Protein 1Y9Q (pdb70)

Structure (mmCIF, N/CA/C/O backbone):
data_1Y9Q
#
_entry.id   1Y9Q
#
_cell.length_a   79.226
_cell.length_b   79.226
_cell.length_c   49.849
_cell.angle_alpha   90.00
_cell.angle_beta   90.00
_cell.angle_gamma   120.00
#
_symmetry.space_group_name_H-M   'P 31 2 1'
#
loop_
_entity.id
_entity.type
_entity.pdbx_description
1 polymer 'transcriptional regulator, HTH_3 family'
2 non-polymer 'ZINC ION'
3 non-polymer D-METHIONINE
4 water water
#
loop_
_atom_site.group_PDB
_atom_site.id
_atom_site.type_symbol
_atom_site.label_atom_id
_atom_site.label_alt_id
_atom_site.label_comp_id
_atom_site.label_asym_id
_atom_site.label_entity_id
_atom_site.label_seq_id
_atom_site.pdbx_PDB_ins_code
_atom_site.Cartn_x
_atom_site.Cartn_y
_atom_site.Cartn_z
_atom_site.occupancy
_atom_site.B_iso_or_equiv
_atom_site.auth_seq_id
_atom_site.auth_comp_id
_atom_site.auth_asym_id
_atom_site.auth_atom_id
_atom_site.pdbx_PDB_model_num
ATOM 1 N N . THR A 1 4 ? 39.959 16.683 -1.126 1.00 43.83 4 THR A N 1
ATOM 2 C CA . THR A 1 4 ? 41.125 16.110 -1.857 1.00 43.67 4 THR A CA 1
ATOM 3 C C . THR A 1 4 ? 42.222 15.677 -0.888 1.00 42.92 4 THR A C 1
ATOM 4 O O . THR A 1 4 ? 43.057 14.835 -1.223 1.00 41.96 4 THR A O 1
ATOM 8 N N . ASP A 1 5 ? 42.224 16.256 0.310 1.00 42.16 5 ASP A N 1
ATOM 9 C CA . ASP A 1 5 ? 43.213 15.884 1.313 1.00 41.43 5 ASP A CA 1
ATOM 10 C C . ASP A 1 5 ? 43.130 14.378 1.550 1.00 39.68 5 ASP A C 1
ATOM 11 O O . ASP A 1 5 ? 44.150 13.701 1.676 1.00 38.88 5 ASP A O 1
ATOM 16 N N . VAL A 1 6 ? 41.907 13.859 1.606 1.00 37.96 6 VAL A N 1
ATOM 17 C CA . VAL A 1 6 ? 41.701 12.432 1.815 1.00 36.31 6 VAL A CA 1
ATOM 18 C C . VAL A 1 6 ? 42.140 11.649 0.572 1.00 35.30 6 VAL A C 1
ATOM 19 O O . VAL A 1 6 ? 42.728 10.570 0.684 1.00 33.76 6 VAL A O 1
ATOM 31 N N . PHE A 1 8 ? 44.406 12.553 -1.409 1.00 27.86 8 PHE A N 1
ATOM 32 C CA . PHE A 1 8 ? 45.858 12.662 -1.422 1.00 25.61 8 PHE A CA 1
ATOM 33 C C . PHE A 1 8 ? 46.405 11.506 -0.600 1.00 23.86 8 PHE A C 1
ATOM 34 O O . PHE A 1 8 ? 47.280 10.767 -1.052 1.00 24.18 8 PHE A O 1
ATOM 42 N N . LYS A 1 9 ? 45.870 11.357 0.610 1.00 21.87 9 LYS A N 1
ATOM 43 C CA . LYS A 1 9 ? 46.293 10.302 1.518 1.00 21.94 9 LYS A CA 1
ATOM 44 C C . LYS A 1 9 ? 46.207 8.924 0.887 1.00 21.07 9 LYS A C 1
ATOM 45 O O . LYS A 1 9 ? 47.140 8.134 1.002 1.00 19.87 9 LYS A O 1
ATOM 51 N N . SER A 1 10 ? 45.090 8.631 0.225 1.00 18.37 10 SER A N 1
ATOM 52 C CA . SER A 1 10 ? 44.924 7.319 -0.392 1.00 18.47 10 SER A CA 1
ATOM 53 C C . SER A 1 10 ? 45.898 7.105 -1.543 1.00 17.90 10 SER A C 1
ATOM 54 O O . SER A 1 10 ? 46.447 6.011 -1.706 1.00 18.59 10 SER A O 1
ATOM 57 N N . GLN A 1 11 ? 46.116 8.143 -2.341 1.00 17.29 11 GLN A N 1
ATOM 58 C CA . GLN A 1 11 ? 47.045 8.031 -3.459 1.00 17.31 11 GLN A CA 1
ATOM 59 C C . GLN A 1 11 ? 48.447 7.686 -2.958 1.00 14.91 11 GLN A C 1
ATOM 60 O O . GLN A 1 11 ? 49.087 6.762 -3.459 1.00 14.25 11 GLN A O 1
ATOM 66 N N . ILE A 1 12 ? 48.921 8.434 -1.970 1.00 15.51 12 ILE A N 1
ATOM 67 C CA . ILE A 1 12 ? 50.250 8.193 -1.418 1.00 15.31 12 ILE A CA 1
ATOM 68 C C . ILE A 1 12 ? 50.322 6.861 -0.683 1.00 15.43 12 ILE A C 1
ATOM 69 O O . ILE A 1 12 ? 51.297 6.119 -0.808 1.00 15.54 12 ILE A O 1
ATOM 74 N N . ALA A 1 13 ? 49.286 6.562 0.091 1.00 13.90 13 ALA A N 1
ATOM 75 C CA . ALA A 1 13 ? 49.247 5.318 0.851 1.00 13.01 13 ALA A CA 1
ATOM 76 C C . ALA A 1 13 ? 49.404 4.105 -0.061 1.00 13.31 13 ALA A C 1
ATOM 77 O O . ALA A 1 13 ? 50.280 3.253 0.153 1.00 11.61 13 ALA A O 1
ATOM 79 N N . ASN A 1 14 ? 48.556 4.030 -1.083 1.00 12.98 14 ASN A N 1
ATOM 80 C CA . ASN A 1 14 ? 48.600 2.903 -2.003 1.00 13.62 14 ASN A CA 1
ATOM 81 C C . ASN A 1 14 ? 49.894 2.783 -2.813 1.00 13.62 14 ASN A C 1
ATOM 82 O O . ASN A 1 14 ? 50.440 1.688 -2.944 1.00 14.33 14 ASN A O 1
ATOM 87 N N . GLN A 1 15 ? 50.393 3.888 -3.356 1.00 13.27 15 GLN A N 1
ATOM 88 C CA . GLN A 1 15 ? 51.621 3.808 -4.154 1.00 12.66 15 GLN A CA 1
ATOM 89 C C . GLN A 1 15 ? 52.855 3.546 -3.293 1.00 12.84 15 GLN A C 1
ATOM 90 O O . GLN A 1 15 ? 53.759 2.826 -3.715 1.00 11.63 15 GLN A O 1
ATOM 96 N N . LEU A 1 16 ? 52.889 4.103 -2.084 1.00 11.63 16 LEU A N 1
ATOM 97 C CA . LEU A 1 16 ? 54.027 3.869 -1.197 1.00 12.38 16 LEU A CA 1
ATOM 98 C C . LEU A 1 16 ? 54.135 2.380 -0.917 1.00 13.05 16 LEU A C 1
ATOM 99 O O . LEU A 1 16 ? 55.222 1.807 -0.945 1.00 12.50 16 LEU A O 1
ATOM 104 N N . LYS A 1 17 ? 52.996 1.761 -0.645 1.00 12.66 17 LYS A N 1
ATOM 105 C CA . LYS A 1 17 ? 52.960 0.332 -0.367 1.00 14.86 17 LYS A CA 1
ATOM 106 C C . LYS A 1 17 ? 53.451 -0.437 -1.593 1.00 11.99 17 LYS A C 1
ATOM 107 O O . LYS A 1 17 ? 54.246 -1.364 -1.474 1.00 13.40 17 LYS A O 1
ATOM 113 N N . ASN A 1 18 ? 52.983 -0.042 -2.774 1.00 13.63 18 ASN A N 1
ATOM 114 C CA . ASN A 1 18 ? 53.396 -0.713 -4.003 1.00 12.72 18 ASN A CA 1
ATOM 115 C C . ASN A 1 18 ? 54.910 -0.594 -4.170 1.00 13.23 18 ASN A C 1
ATOM 116 O O . ASN A 1 18 ? 55.599 -1.590 -4.386 1.00 14.17 18 ASN A O 1
ATOM 121 N N . LEU A 1 19 ? 55.425 0.630 -4.068 1.00 11.91 19 LEU A N 1
ATOM 122 C CA . LEU A 1 19 ? 56.861 0.857 -4.203 1.00 12.64 19 LEU A CA 1
ATOM 123 C C . LEU A 1 19 ? 57.641 0.008 -3.205 1.00 10.96 19 LEU A C 1
ATOM 124 O O . LEU A 1 19 ? 58.639 -0.628 -3.567 1.00 12.62 19 LEU A O 1
ATOM 129 N N . ARG A 1 20 ? 57.181 -0.020 -1.956 1.00 12.09 20 ARG A N 1
ATOM 130 C CA . ARG A 1 20 ? 57.858 -0.793 -0.913 1.00 12.57 20 ARG A CA 1
ATOM 131 C C . ARG A 1 20 ? 57.812 -2.292 -1.197 1.00 12.36 20 ARG A C 1
ATOM 132 O O . ARG A 1 20 ? 58.840 -2.967 -1.184 1.00 13.35 20 ARG A O 1
ATOM 140 N N . LYS A 1 21 ? 56.610 -2.799 -1.447 1.00 15.13 21 LYS A N 1
ATOM 141 C CA . LYS A 1 21 ? 56.400 -4.216 -1.731 1.00 15.69 21 LYS A CA 1
ATOM 142 C C . LYS A 1 21 ? 57.139 -4.660 -2.989 1.00 16.37 21 LYS A C 1
ATOM 143 O O . LYS A 1 21 ? 57.673 -5.770 -3.042 1.00 16.64 21 LYS A O 1
ATOM 149 N N . SER A 1 22 ? 57.160 -3.803 -4.006 1.00 14.20 22 SER A N 1
ATOM 150 C CA . SER A 1 22 ? 57.847 -4.144 -5.248 1.00 14.49 22 SER A CA 1
ATOM 151 C C . SER A 1 22 ? 59.331 -4.351 -4.983 1.00 13.26 22 SER A C 1
ATOM 152 O O . SER A 1 22 ? 59.995 -5.111 -5.683 1.00 15.66 22 SER A O 1
ATOM 155 N N . ARG A 1 23 ? 59.846 -3.673 -3.964 1.00 11.66 23 ARG A N 1
ATOM 156 C CA . ARG A 1 23 ? 61.253 -3.794 -3.600 1.00 13.85 23 ARG A CA 1
ATOM 157 C C . ARG A 1 23 ? 61.478 -4.943 -2.619 1.00 13.98 23 ARG A C 1
ATOM 158 O O . ARG A 1 23 ? 62.620 -5.279 -2.300 1.00 15.00 23 ARG A O 1
ATOM 166 N N . GLY A 1 24 ? 60.386 -5.538 -2.143 1.00 13.29 24 GLY A N 1
ATOM 167 C CA . GLY A 1 24 ? 60.485 -6.634 -1.194 1.00 14.68 24 GLY A CA 1
ATOM 168 C C . GLY A 1 24 ? 60.983 -6.181 0.168 1.00 15.62 24 GLY A C 1
ATOM 169 O O . GLY A 1 24 ? 61.620 -6.945 0.892 1.00 14.78 24 GLY A O 1
ATOM 170 N N . LEU A 1 25 ? 60.677 -4.936 0.522 1.00 15.48 25 LEU A N 1
ATOM 171 C CA . LEU A 1 25 ? 61.106 -4.358 1.790 1.00 15.90 25 LEU A CA 1
ATOM 172 C C . LEU A 1 25 ? 60.062 -4.452 2.897 1.00 15.19 25 LEU A C 1
ATOM 173 O O . LEU A 1 25 ? 58.865 -4.364 2.644 1.00 16.67 25 LEU A O 1
ATOM 178 N N . SER A 1 26 ? 60.531 -4.621 4.129 1.00 16.93 26 SER A N 1
ATOM 179 C CA . SER A 1 26 ? 59.644 -4.679 5.284 1.00 17.88 26 SER A CA 1
ATOM 180 C C . SER A 1 26 ? 59.474 -3.229 5.725 1.00 19.21 26 SER A C 1
ATOM 181 O O . SER A 1 26 ? 60.227 -2.354 5.283 1.00 15.94 26 SER A O 1
ATOM 184 N N . LEU A 1 27 ? 58.496 -2.961 6.585 1.00 18.48 27 LEU A N 1
ATOM 185 C CA . LEU A 1 27 ? 58.298 -1.594 7.053 1.00 20.15 27 LEU A CA 1
ATOM 186 C C . LEU A 1 27 ? 59.499 -1.151 7.876 1.00 19.70 27 LEU A C 1
ATOM 187 O O . LEU A 1 27 ? 59.957 -0.015 7.757 1.00 17.43 27 LEU A O 1
ATOM 192 N N . ASP A 1 28 ? 60.024 -2.060 8.694 1.00 19.71 28 ASP A N 1
ATOM 193 C CA . ASP A 1 28 ? 61.171 -1.737 9.534 1.00 21.74 28 ASP A CA 1
ATOM 194 C C . ASP A 1 28 ? 62.411 -1.433 8.697 1.00 18.86 28 ASP A C 1
ATOM 195 O O . ASP A 1 28 ? 63.175 -0.520 9.014 1.00 19.68 28 ASP A O 1
ATOM 200 N N . ALA A 1 29 ? 62.615 -2.198 7.629 1.00 16.92 29 ALA A N 1
ATOM 201 C CA . ALA A 1 29 ? 63.770 -1.974 6.769 1.00 16.18 29 ALA A CA 1
ATOM 202 C C . ALA A 1 29 ? 63.613 -0.633 6.053 1.00 15.39 29 ALA A C 1
ATOM 203 O O . ALA A 1 29 ? 64.587 0.083 5.830 1.00 15.00 29 ALA A O 1
ATOM 205 N N . THR A 1 30 ? 62.378 -0.301 5.696 1.00 14.96 30 THR A N 1
ATOM 206 C CA . THR A 1 30 ? 62.100 0.957 5.014 1.00 15.19 30 THR A CA 1
ATOM 207 C C . THR A 1 30 ? 62.324 2.111 5.988 1.00 14.60 30 THR A C 1
ATOM 208 O O . THR A 1 30 ? 62.772 3.192 5.605 1.00 16.24 30 THR A O 1
ATOM 212 N N . ALA A 1 31 ? 62.027 1.871 7.257 1.00 16.10 31 ALA A N 1
ATOM 213 C CA . ALA A 1 31 ? 62.224 2.890 8.280 1.00 17.53 31 ALA A CA 1
ATOM 214 C C . ALA A 1 31 ? 63.714 3.215 8.388 1.00 18.94 31 ALA A C 1
ATOM 215 O O . ALA A 1 31 ? 64.104 4.383 8.428 1.00 19.63 31 ALA A O 1
ATOM 217 N N . GLN A 1 32 ? 64.549 2.179 8.416 1.00 20.40 32 GLN A N 1
ATOM 218 C CA . GLN A 1 32 ? 65.996 2.370 8.525 1.00 22.93 32 GLN A CA 1
ATOM 219 C C . GLN A 1 32 ? 66.572 3.108 7.321 1.00 21.84 32 GLN A C 1
ATOM 220 O O . GLN A 1 32 ? 67.443 3.972 7.463 1.00 23.29 32 GLN A O 1
ATOM 226 N N . LEU A 1 33 ? 66.079 2.764 6.137 1.00 19.57 33 LEU A N 1
ATOM 227 C CA . LEU A 1 33 ? 66.543 3.384 4.902 1.00 18.98 33 LEU A CA 1
ATOM 228 C C . LEU A 1 33 ? 66.176 4.859 4.783 1.00 17.44 33 LEU A C 1
ATOM 229 O O . LEU A 1 33 ? 67.002 5.676 4.378 1.00 18.46 33 LEU A O 1
ATOM 234 N N . THR A 1 34 ? 64.938 5.188 5.140 1.00 16.07 34 THR A N 1
ATOM 235 C CA . THR A 1 34 ? 64.422 6.551 5.019 1.00 16.09 34 THR A CA 1
ATOM 236 C C . THR A 1 34 ? 64.610 7.486 6.208 1.00 16.32 34 THR A C 1
ATOM 237 O O . THR A 1 34 ? 64.585 8.704 6.043 1.00 17.21 34 THR A O 1
ATOM 241 N N . GLY A 1 35 ? 64.764 6.933 7.403 1.00 15.50 35 GLY A N 1
ATOM 242 C CA . GLY A 1 35 ? 64.907 7.780 8.569 1.00 17.70 35 GLY A CA 1
ATOM 243 C C . GLY A 1 35 ? 63.543 8.184 9.100 1.00 18.90 35 GLY A C 1
ATOM 244 O O . GLY A 1 35 ? 63.440 8.976 10.035 1.00 21.63 35 GLY A O 1
ATOM 245 N N . VAL A 1 36 ? 62.488 7.658 8.485 1.00 18.32 36 VAL A N 1
ATOM 246 C CA . VAL A 1 36 ? 61.122 7.938 8.921 1.00 18.74 36 VAL A CA 1
ATOM 247 C C . VAL A 1 36 ? 60.716 6.761 9.809 1.00 18.96 36 VAL A C 1
ATOM 248 O O . VAL A 1 36 ? 60.931 5.606 9.439 1.00 18.86 36 VAL A O 1
ATOM 252 N N . SER A 1 37 ? 60.144 7.041 10.978 1.00 19.71 37 SER A N 1
ATOM 253 C CA . SER A 1 37 ? 59.763 5.967 11.895 1.00 20.44 37 SER A CA 1
ATOM 254 C C . SER A 1 37 ? 58.850 4.932 11.254 1.00 20.87 37 SER A C 1
ATOM 255 O O . SER A 1 37 ? 58.035 5.257 10.388 1.00 20.06 37 SER A O 1
ATOM 258 N N . LYS A 1 38 ? 58.995 3.682 11.686 1.00 19.68 38 LYS A N 1
ATOM 259 C CA . LYS A 1 38 ? 58.165 2.602 11.173 1.00 21.72 38 LYS A CA 1
ATOM 260 C C . LYS A 1 38 ? 56.712 2.917 11.501 1.00 21.49 38 LYS A C 1
ATOM 261 O O . LYS A 1 38 ? 55.798 2.577 10.745 1.00 20.27 38 LYS A O 1
ATOM 267 N N . ALA A 1 39 ? 56.508 3.568 12.640 1.00 20.55 39 ALA A N 1
ATOM 268 C CA . ALA A 1 39 ? 55.166 3.928 13.070 1.00 21.74 39 ALA A CA 1
ATOM 269 C C . ALA A 1 39 ? 54.521 4.864 12.054 1.00 19.39 39 ALA A C 1
ATOM 270 O O . ALA A 1 39 ? 53.392 4.638 11.622 1.00 18.40 39 ALA A O 1
ATOM 280 N N . LEU A 1 41 ? 55.426 5.383 8.913 1.00 16.14 41 LEU A N 1
ATOM 281 C CA . LEU A 1 4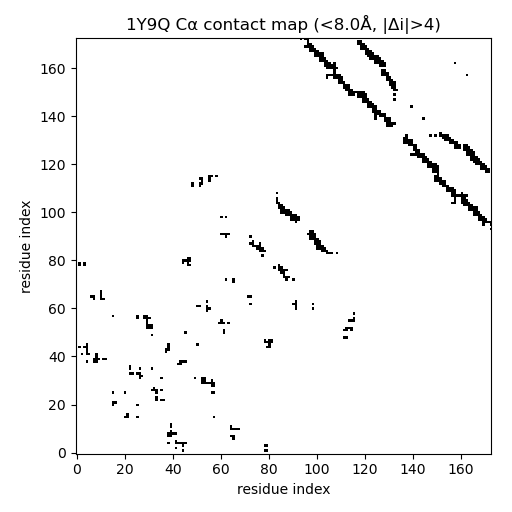1 ? 55.295 4.690 7.632 1.00 15.96 41 LEU A CA 1
ATOM 282 C C . LEU A 1 41 ? 54.034 3.824 7.620 1.00 16.49 41 LEU A C 1
ATOM 283 O O . LEU A 1 41 ? 53.333 3.743 6.611 1.00 16.49 41 LEU A O 1
ATOM 288 N N . GLY A 1 42 ? 53.747 3.181 8.748 1.00 16.26 42 GLY A N 1
ATOM 289 C CA . GLY A 1 42 ? 52.558 2.350 8.836 1.00 17.71 42 GLY A CA 1
ATOM 290 C C . GLY A 1 42 ? 51.301 3.195 8.711 1.00 18.11 42 GLY A C 1
ATOM 291 O O . GLY A 1 42 ? 50.361 2.830 8.004 1.00 18.41 42 GLY A O 1
ATOM 292 N N . GLN A 1 43 ? 51.290 4.334 9.398 1.00 18.29 43 GLN A N 1
ATOM 293 C CA . GLN A 1 43 ? 50.148 5.243 9.363 1.00 18.49 43 GLN A CA 1
ATOM 294 C C . GLN A 1 43 ? 49.921 5.783 7.952 1.00 16.59 43 GLN A C 1
ATOM 295 O O . GLN A 1 43 ? 48.782 5.936 7.513 1.00 17.82 43 GLN A O 1
ATOM 301 N N . ILE A 1 44 ? 51.006 6.083 7.244 1.00 15.33 44 ILE A N 1
ATOM 302 C CA . ILE A 1 44 ? 50.885 6.603 5.889 1.00 14.36 44 ILE A CA 1
ATOM 303 C C . ILE A 1 44 ? 50.261 5.564 4.965 1.00 13.96 44 ILE A C 1
ATOM 304 O O . ILE A 1 44 ? 49.357 5.877 4.188 1.00 15.42 44 ILE A O 1
ATOM 309 N N . GLU A 1 45 ? 50.743 4.329 5.045 1.00 16.53 45 GLU A N 1
ATOM 310 C CA . GLU A 1 45 ? 50.211 3.274 4.195 1.00 16.92 45 GLU A CA 1
ATOM 311 C C . GLU A 1 45 ? 48.757 2.939 4.529 1.00 17.92 45 GLU A C 1
ATOM 312 O O . GLU A 1 45 ? 48.037 2.409 3.687 1.00 15.62 45 GLU A O 1
ATOM 318 N N . ARG A 1 46 ? 48.323 3.249 5.749 1.00 19.32 46 ARG A N 1
ATOM 319 C CA . ARG A 1 46 ? 46.937 2.980 6.139 1.00 20.45 46 ARG A CA 1
ATOM 320 C C . ARG A 1 46 ? 46.033 4.180 5.872 1.00 22.06 46 ARG A C 1
ATOM 321 O O . ARG A 1 46 ? 44.825 4.120 6.107 1.00 22.07 46 ARG A O 1
ATOM 329 N N . GLY A 1 47 ? 46.623 5.267 5.386 1.00 21.63 47 GLY A N 1
ATOM 330 C CA . GLY A 1 47 ? 45.852 6.464 5.103 1.00 21.88 47 GLY A CA 1
ATOM 331 C C . GLY A 1 47 ? 45.455 7.214 6.361 1.00 23.55 47 GLY A C 1
ATOM 332 O O . GLY A 1 47 ? 44.459 7.936 6.373 1.00 24.19 47 GLY A O 1
ATOM 333 N N . GLU A 1 48 ? 46.240 7.055 7.419 1.00 24.36 48 GLU A N 1
ATOM 334 C CA . GLU A 1 48 ? 45.951 7.715 8.688 1.00 27.62 48 GLU A CA 1
ATOM 335 C C . GLU A 1 48 ? 46.627 9.063 8.879 1.00 29.51 48 GLU A C 1
ATOM 336 O O . GLU A 1 48 ? 46.124 9.913 9.617 1.00 31.96 48 GLU A O 1
ATOM 342 N N . SER A 1 49 ? 47.767 9.266 8.232 1.00 28.91 49 SER A N 1
ATOM 343 C CA . SER A 1 49 ? 48.468 10.535 8.363 1.00 30.97 49 SER A CA 1
ATOM 344 C C . SER A 1 49 ? 48.825 11.092 6.998 1.00 31.47 49 SER A C 1
ATOM 345 O O . SER A 1 49 ? 49.203 10.350 6.090 1.00 32.05 49 SER A O 1
ATOM 348 N N . SER A 1 50 ? 48.695 12.405 6.864 1.00 31.68 50 SER A N 1
ATOM 349 C CA . SER A 1 50 ? 49.003 13.103 5.622 1.00 32.08 50 SER A CA 1
ATOM 350 C C . SER A 1 50 ? 50.463 13.545 5.645 1.00 30.01 50 SER A C 1
ATOM 351 O O . SER A 1 50 ? 50.839 14.446 6.396 1.00 29.36 50 SER A O 1
ATOM 354 N N . PRO A 1 51 ? 51.307 12.913 4.821 1.00 26.87 51 PRO A N 1
ATOM 355 C CA . PRO A 1 51 ? 52.723 13.275 4.786 1.00 24.88 51 PRO A CA 1
ATOM 356 C C . PRO A 1 51 ? 52.995 14.634 4.154 1.00 22.26 51 PRO A C 1
ATOM 357 O O . PRO A 1 51 ? 52.270 15.086 3.273 1.00 22.22 51 PRO A O 1
ATOM 361 N N . THR A 1 52 ? 54.045 15.287 4.628 1.00 20.73 52 THR A N 1
ATOM 362 C CA . THR A 1 52 ? 54.423 16.585 4.094 1.00 19.46 52 THR A CA 1
ATOM 363 C C . THR A 1 52 ? 55.298 16.321 2.878 1.00 17.37 52 THR A C 1
ATOM 364 O O . THR A 1 52 ? 55.749 15.193 2.658 1.00 15.31 52 THR A O 1
ATOM 368 N N . ILE A 1 53 ? 55.529 17.360 2.088 1.00 18.10 53 ILE A N 1
ATOM 369 C CA . ILE A 1 53 ? 56.371 17.234 0.912 1.00 18.25 53 ILE A CA 1
ATOM 370 C C . ILE A 1 53 ? 57.763 16.808 1.367 1.00 16.22 53 ILE A C 1
ATOM 371 O O . ILE A 1 53 ? 58.425 16.006 0.709 1.00 16.79 53 ILE A O 1
ATOM 376 N N . ALA A 1 54 ? 58.199 17.332 2.507 1.00 15.00 54 ALA A N 1
ATOM 377 C CA . ALA A 1 54 ? 59.522 16.997 3.020 1.00 15.21 54 ALA A CA 1
ATOM 378 C C . ALA A 1 54 ? 59.630 15.522 3.397 1.00 15.44 54 ALA A C 1
ATOM 379 O O . ALA A 1 54 ? 60.669 14.890 3.180 1.00 14.74 54 ALA A O 1
ATOM 381 N N . THR A 1 55 ? 58.560 14.971 3.958 1.00 15.70 55 THR A N 1
ATOM 382 C CA . THR A 1 55 ? 58.569 13.567 4.351 1.00 15.60 55 THR A CA 1
ATOM 383 C C . THR A 1 55 ? 58.586 12.687 3.102 1.00 15.66 55 THR A C 1
ATOM 384 O O . THR A 1 55 ? 59.278 11.665 3.061 1.00 14.41 55 THR A O 1
ATOM 388 N N . LEU A 1 56 ? 57.825 13.093 2.085 1.00 15.73 56 LEU A N 1
ATOM 389 C CA . LEU A 1 56 ? 57.779 12.361 0.822 1.00 17.16 56 LEU A CA 1
ATOM 390 C C . LEU A 1 56 ? 59.179 12.244 0.224 1.00 15.76 56 LEU A C 1
ATOM 391 O O . LEU A 1 56 ? 59.580 11.171 -0.225 1.00 14.25 56 LEU A O 1
ATOM 396 N N . TRP A 1 57 ? 59.917 13.350 0.198 1.00 15.28 57 TRP A N 1
ATOM 397 C CA . TRP A 1 57 ? 61.269 13.318 -0.352 1.00 13.91 57 TRP A CA 1
ATOM 398 C C . TRP A 1 57 ? 62.162 12.425 0.501 1.00 14.43 57 TRP A C 1
ATOM 399 O O . TRP A 1 57 ? 63.026 11.714 -0.011 1.00 15.40 57 TRP A O 1
ATOM 410 N N . LYS A 1 58 ? 61.945 12.460 1.808 1.00 14.28 58 LYS A N 1
ATOM 411 C CA . LYS A 1 58 ? 62.735 11.649 2.712 1.00 15.08 58 LYS A CA 1
ATOM 412 C C . LYS A 1 58 ? 62.526 10.168 2.395 1.00 13.71 58 LYS A C 1
ATOM 413 O O . LYS A 1 58 ? 63.480 9.392 2.347 1.00 13.58 58 LYS A O 1
ATOM 419 N N . ILE A 1 59 ? 61.275 9.785 2.169 1.00 12.60 59 ILE A N 1
ATOM 420 C CA . ILE A 1 59 ? 60.942 8.400 1.858 1.00 12.79 59 ILE A CA 1
ATOM 421 C C . ILE A 1 59 ? 61.479 8.003 0.488 1.00 12.46 59 ILE A C 1
ATOM 422 O O . ILE A 1 59 ? 62.116 6.955 0.344 1.00 11.71 59 ILE A O 1
ATOM 427 N N . ALA A 1 60 ? 61.220 8.836 -0.520 1.00 11.59 60 ALA A N 1
ATOM 428 C CA . ALA A 1 60 ? 61.701 8.555 -1.871 1.00 12.25 60 ALA A CA 1
ATOM 429 C C . ALA A 1 60 ? 63.215 8.368 -1.854 1.00 11.32 60 ALA A C 1
ATOM 430 O O . ALA A 1 60 ? 63.749 7.437 -2.464 1.00 13.18 60 ALA A O 1
ATOM 432 N N . SER A 1 61 ? 63.909 9.245 -1.136 1.00 14.49 61 SER A N 1
ATOM 433 C CA . SER A 1 61 ? 65.364 9.172 -1.054 1.00 15.53 61 SER A CA 1
ATOM 434 C C . SER A 1 61 ? 65.834 7.829 -0.500 1.00 15.98 61 SER A C 1
ATOM 435 O O . SER A 1 61 ? 66.755 7.216 -1.038 1.00 14.77 61 SER A O 1
ATOM 438 N N . GLY A 1 62 ? 65.191 7.371 0.569 1.00 15.41 62 GLY A N 1
ATOM 439 C CA . GLY A 1 62 ? 65.567 6.101 1.170 1.00 16.38 62 GLY A CA 1
ATOM 440 C C . GLY A 1 62 ? 65.292 4.914 0.267 1.00 17.02 62 GLY A C 1
ATOM 441 O O . GLY A 1 62 ? 66.016 3.915 0.292 1.00 17.60 62 GLY A O 1
ATOM 442 N N . LEU A 1 63 ? 64.244 5.022 -0.540 1.00 15.57 63 LEU A N 1
ATOM 443 C CA . LEU A 1 63 ? 63.869 3.952 -1.462 1.00 15.11 63 LEU A CA 1
ATOM 444 C C . LEU A 1 63 ? 64.602 4.091 -2.788 1.00 15.70 63 LEU A C 1
ATOM 445 O O . LEU A 1 63 ? 64.477 3.235 -3.663 1.00 15.92 63 LEU A O 1
ATOM 450 N N . GLU A 1 64 ? 65.369 5.172 -2.920 1.00 16.30 64 GLU A N 1
ATOM 451 C CA . GLU A 1 64 ? 66.110 5.472 -4.140 1.00 16.37 64 GLU A CA 1
ATOM 452 C C . GLU A 1 64 ? 65.132 5.544 -5.304 1.00 17.25 64 GLU A C 1
ATOM 453 O O . GLU A 1 64 ? 65.343 4.957 -6.371 1.00 15.16 64 GLU A O 1
ATOM 459 N N . ALA A 1 65 ? 64.044 6.266 -5.063 1.00 14.35 65 ALA A N 1
ATOM 460 C CA . ALA A 1 65 ? 62.992 6.465 -6.049 1.00 13.97 65 ALA A CA 1
ATOM 461 C C . ALA A 1 65 ? 62.855 7.958 -6.307 1.00 12.93 65 ALA A C 1
ATOM 462 O O . ALA A 1 65 ? 63.331 8.780 -5.522 1.00 14.52 65 ALA A O 1
ATOM 464 N N . SER A 1 66 ? 62.206 8.308 -7.409 1.00 12.54 66 SER A N 1
ATOM 465 C CA . SER A 1 66 ? 62.006 9.711 -7.743 1.00 13.05 66 SER A CA 1
ATOM 466 C C . SER A 1 66 ? 60.765 10.192 -7.005 1.00 13.48 66 SER A C 1
ATOM 467 O O . SER A 1 66 ? 59.985 9.383 -6.512 1.00 12.49 66 SER A O 1
ATOM 470 N N . PHE A 1 67 ? 60.580 11.505 -6.938 1.00 13.51 67 PHE A N 1
ATOM 471 C CA . PHE A 1 67 ? 59.406 12.074 -6.282 1.00 14.73 67 PHE A CA 1
ATOM 472 C C . PHE A 1 67 ? 58.213 11.678 -7.163 1.00 13.55 67 PHE A C 1
ATOM 473 O O . PHE A 1 67 ? 57.134 11.348 -6.668 1.00 13.03 67 PHE A O 1
ATOM 481 N N . SER A 1 68 ? 58.436 11.686 -8.477 1.00 13.09 68 SER A N 1
ATOM 482 C CA . SER A 1 68 ? 57.403 11.330 -9.451 1.00 12.48 68 SER A CA 1
ATOM 483 C C . SER A 1 68 ? 56.864 9.916 -9.249 1.00 13.19 68 SER A C 1
ATOM 484 O O . SER A 1 68 ? 55.715 9.633 -9.583 1.00 14.25 68 SER A O 1
ATOM 487 N N . ALA A 1 69 ? 57.698 9.031 -8.709 1.00 13.54 69 ALA A N 1
ATOM 488 C CA . ALA A 1 69 ? 57.313 7.640 -8.486 1.00 14.00 69 ALA A CA 1
ATOM 489 C C . ALA A 1 69 ? 56.079 7.493 -7.598 1.00 15.17 69 ALA A C 1
ATOM 490 O O . ALA A 1 69 ? 55.362 6.491 -7.680 1.00 14.71 69 ALA A O 1
ATOM 492 N N . PHE A 1 70 ? 55.831 8.486 -6.750 1.00 13.94 70 PHE A N 1
ATOM 493 C CA . PHE A 1 70 ? 54.672 8.438 -5.861 1.00 16.77 70 PHE A CA 1
ATOM 494 C C . PHE A 1 70 ? 53.344 8.555 -6.607 1.00 16.66 70 PHE A C 1
ATOM 495 O O . PHE A 1 70 ? 52.280 8.357 -6.020 1.00 17.75 70 PHE A O 1
ATOM 503 N N . PHE A 1 71 ? 53.411 8.863 -7.899 1.00 17.79 71 PHE A N 1
ATOM 504 C CA . PHE A 1 71 ? 52.212 9.019 -8.718 1.00 20.14 71 PHE A CA 1
ATOM 505 C C . PHE A 1 71 ? 52.229 8.143 -9.976 1.00 21.28 71 PHE A C 1
ATOM 506 O O . PHE A 1 71 ? 51.380 8.285 -10.852 1.00 22.94 71 PHE A O 1
ATOM 514 N N . ALA A 1 72 ? 53.185 7.223 -10.043 1.00 22.09 72 ALA A N 1
ATOM 515 C CA . ALA A 1 72 ? 53.347 6.341 -11.195 1.00 24.07 72 ALA A CA 1
ATOM 516 C C . ALA A 1 72 ? 52.128 5.500 -11.570 1.00 25.50 72 ALA A C 1
ATOM 517 O O . ALA A 1 72 ? 52.011 5.056 -12.710 1.00 24.77 72 ALA A O 1
ATOM 519 N N . ASN A 1 73 ? 51.231 5.273 -10.617 1.00 26.05 73 ASN A N 1
ATOM 520 C CA . ASN A 1 73 ? 50.028 4.477 -10.866 1.00 27.22 73 ASN A CA 1
ATOM 521 C C . ASN A 1 73 ? 48.990 5.279 -11.643 1.00 28.83 73 ASN A C 1
ATOM 522 O O . ASN A 1 73 ? 48.100 4.715 -12.283 1.00 29.48 73 ASN A O 1
ATOM 527 N N . ASP A 1 74 ? 49.108 6.600 -11.566 1.00 30.36 74 ASP A N 1
ATOM 528 C CA . ASP A 1 74 ? 48.193 7.507 -12.246 1.00 31.77 74 ASP A CA 1
ATOM 529 C C . ASP A 1 74 ? 48.985 8.766 -12.598 1.00 32.83 74 ASP A C 1
ATOM 530 O O . ASP A 1 74 ? 48.766 9.839 -12.028 1.00 31.84 74 ASP A O 1
ATOM 535 N N . PRO A 1 75 ? 49.925 8.640 -13.548 1.00 34.51 75 PRO A N 1
ATOM 536 C CA . PRO A 1 75 ? 50.793 9.723 -14.023 1.00 35.81 75 PRO A CA 1
ATOM 537 C C . PRO A 1 75 ? 50.085 11.064 -14.179 1.00 36.23 75 PRO A C 1
ATOM 538 O O . PRO A 1 75 ? 50.634 12.107 -13.823 1.00 36.30 75 PRO A O 1
ATOM 542 N N . GLN A 1 76 ? 48.864 11.027 -14.704 1.00 36.28 76 GLN A N 1
ATOM 543 C CA . GLN A 1 76 ? 48.065 12.233 -14.916 1.00 38.04 76 GLN A CA 1
ATOM 544 C C . GLN A 1 76 ? 47.959 13.125 -13.675 1.00 37.69 76 GLN A C 1
ATOM 545 O O . GLN A 1 76 ? 48.022 14.354 -13.777 1.00 37.58 76 GLN A O 1
ATOM 551 N N . LEU A 1 77 ? 47.796 12.502 -12.510 1.00 36.78 77 LEU A N 1
ATOM 552 C CA . LEU A 1 77 ? 47.659 13.225 -11.248 1.00 36.88 77 LEU A CA 1
ATOM 553 C C . LEU A 1 77 ? 48.764 14.236 -10.976 1.00 38.06 77 LEU A C 1
ATOM 554 O O . LEU A 1 77 ? 48.508 15.324 -10.457 1.00 38.05 77 LEU A O 1
ATOM 559 N N . LEU A 1 78 ? 49.991 13.866 -11.320 1.00 38.01 78 LEU A N 1
ATOM 560 C CA . LEU A 1 78 ? 51.147 14.722 -11.086 1.00 38.60 78 LEU A CA 1
ATOM 561 C C . LEU A 1 78 ? 51.014 16.116 -11.707 1.00 39.83 78 LEU A C 1
ATOM 562 O O . LEU A 1 78 ? 51.304 17.120 -11.053 1.00 38.31 78 LEU A O 1
ATOM 567 N N . SER A 1 79 ? 50.559 16.181 -12.955 1.00 40.38 79 SER A N 1
ATOM 568 C CA . SER A 1 79 ? 50.406 17.464 -13.641 1.00 42.75 79 SER A CA 1
ATOM 569 C C . SER A 1 79 ? 49.297 18.342 -13.053 1.00 42.91 79 SER A C 1
ATOM 570 O O . SER A 1 79 ? 49.215 19.530 -13.363 1.00 43.35 79 SER A O 1
ATOM 573 N N . SER A 1 80 ? 48.446 17.759 -12.213 1.00 43.03 80 SER A N 1
ATOM 574 C CA . SER A 1 80 ? 47.352 18.511 -11.599 1.00 42.46 80 SER A CA 1
ATOM 575 C C . SER A 1 80 ? 47.565 18.733 -10.103 1.00 41.42 80 SER A C 1
ATOM 576 O O . SER A 1 80 ? 46.933 19.598 -9.498 1.00 40.38 80 SER A O 1
ATOM 579 N N . GLU A 1 81 ? 48.456 17.946 -9.510 1.00 40.92 81 GLU A N 1
ATOM 580 C CA . GLU A 1 81 ? 48.749 18.056 -8.086 1.00 40.91 81 GLU A CA 1
ATOM 581 C C . GLU A 1 81 ? 49.616 19.286 -7.811 1.00 41.09 81 GLU A C 1
ATOM 582 O O . GLU A 1 81 ? 50.846 19.202 -7.797 1.00 40.76 81 GLU A O 1
ATOM 588 N N . ARG A 1 82 ? 48.963 20.425 -7.591 1.00 40.09 82 ARG A N 1
ATOM 589 C CA . ARG A 1 82 ? 49.662 21.680 -7.325 1.00 39.64 82 ARG A CA 1
ATOM 590 C C . ARG A 1 82 ? 49.738 21.991 -5.834 1.00 38.68 82 ARG A C 1
ATOM 591 O O . ARG A 1 82 ? 50.781 22.415 -5.332 1.00 37.67 82 ARG A O 1
ATOM 599 N N . SER A 1 83 ? 48.632 21.780 -5.128 1.00 37.55 83 SER A N 1
ATOM 600 C CA . SER A 1 83 ? 48.579 22.071 -3.701 1.00 37.51 83 SER A CA 1
ATOM 601 C C . SER A 1 83 ? 48.506 20.836 -2.806 1.00 37.48 83 SER A C 1
ATOM 602 O O . SER A 1 83 ? 47.505 20.122 -2.804 1.00 38.51 83 SER A O 1
ATOM 605 N N . PHE A 1 84 ? 49.569 20.593 -2.046 1.00 36.60 84 PHE A N 1
ATOM 606 C CA . PHE A 1 84 ? 49.613 19.464 -1.120 1.00 36.23 84 PHE A CA 1
ATOM 607 C C . PHE A 1 84 ? 48.976 19.929 0.193 1.00 35.72 84 PHE A C 1
ATOM 608 O O . PHE A 1 84 ? 49.302 21.001 0.702 1.00 34.66 84 PHE A O 1
ATOM 616 N N . PRO A 1 85 ? 48.068 19.119 0.763 1.00 36.25 85 PRO A N 1
ATOM 617 C CA . PRO A 1 85 ? 47.361 19.431 2.011 1.00 35.88 85 PRO A CA 1
ATOM 618 C C . PRO A 1 85 ? 48.151 19.990 3.193 1.00 36.52 85 PRO A C 1
ATOM 619 O O . PRO A 1 85 ? 47.665 20.884 3.887 1.00 35.95 85 PRO A O 1
ATOM 623 N N . ASP A 1 86 ? 49.355 19.480 3.430 1.00 36.03 86 ASP A N 1
ATOM 624 C CA . ASP A 1 86 ? 50.156 19.959 4.554 1.00 36.54 86 ASP A CA 1
ATOM 625 C C . ASP A 1 86 ? 51.230 20.972 4.167 1.00 35.53 86 ASP A C 1
ATOM 626 O O . ASP A 1 86 ? 52.153 21.229 4.937 1.00 35.43 86 ASP A O 1
ATOM 631 N N . ASP A 1 87 ? 51.108 21.550 2.978 1.00 33.71 87 ASP A N 1
ATOM 632 C CA . ASP A 1 87 ? 52.075 22.537 2.517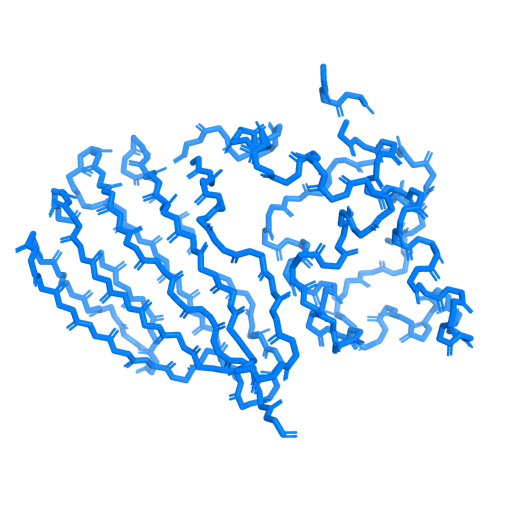 1.00 32.85 87 ASP A CA 1
ATOM 633 C C . ASP A 1 87 ? 51.358 23.632 1.719 1.00 33.06 87 ASP A C 1
ATOM 634 O O . ASP A 1 87 ? 51.616 23.831 0.533 1.00 32.17 87 ASP A O 1
ATOM 639 N N . LEU A 1 88 ? 50.465 24.349 2.392 1.00 34.65 88 LEU A N 1
ATOM 640 C CA . LEU A 1 88 ? 49.678 25.404 1.756 1.00 35.67 88 LEU A CA 1
ATOM 641 C C . LEU A 1 88 ? 50.466 26.623 1.257 1.00 35.57 88 LEU A C 1
ATOM 642 O O . LE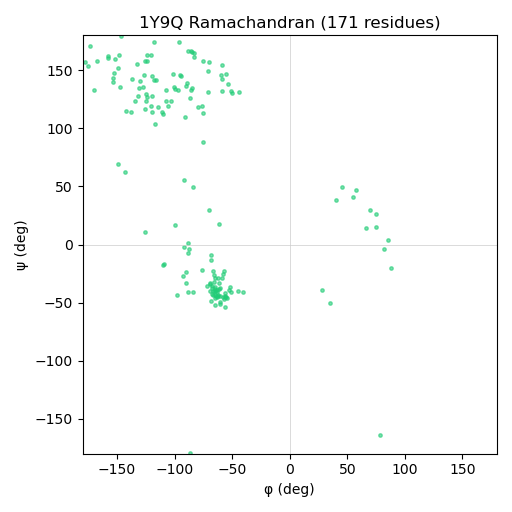U A 1 88 ? 50.030 27.300 0.324 1.00 35.53 88 LEU A O 1
ATOM 647 N N . ASN A 1 89 ? 51.613 26.914 1.865 1.00 34.88 89 ASN A N 1
ATOM 648 C CA . ASN A 1 89 ? 52.407 28.059 1.421 1.00 35.93 89 ASN A CA 1
ATOM 649 C C . ASN A 1 89 ? 53.443 27.669 0.379 1.00 36.55 89 ASN A C 1
ATOM 650 O O . ASN A 1 89 ? 54.414 28.389 0.145 1.00 37.18 89 ASN A O 1
ATOM 663 N N . LYS A 1 91 ? 53.425 25.670 -3.547 1.00 33.66 91 LYS A N 1
ATOM 664 C CA . LYS A 1 91 ? 52.692 24.998 -4.603 1.00 32.75 91 LYS A CA 1
ATOM 665 C C . LYS A 1 91 ? 53.667 24.397 -5.606 1.00 30.47 91 LYS A C 1
ATOM 666 O O . LYS A 1 91 ? 54.618 25.055 -6.027 1.00 28.14 91 LYS A O 1
ATOM 672 N N . ILE A 1 92 ? 53.429 23.140 -5.972 1.00 27.52 92 ILE A N 1
ATOM 673 C CA . ILE A 1 92 ? 54.295 22.430 -6.909 1.00 26.17 92 ILE A CA 1
ATOM 674 C C . ILE A 1 92 ? 53.653 22.237 -8.280 1.00 26.23 92 ILE A C 1
ATOM 675 O O . ILE A 1 92 ? 52.570 21.666 -8.390 1.00 25.94 92 ILE A O 1
ATOM 680 N N . HIS A 1 93 ? 54.322 22.716 -9.323 1.00 24.51 93 HIS A N 1
ATOM 681 C CA . HIS A 1 93 ? 53.824 22.544 -10.682 1.00 23.97 93 HIS A CA 1
ATOM 682 C C . HIS A 1 93 ? 54.850 21.691 -11.423 1.00 22.79 93 HIS A C 1
ATOM 683 O O . HIS A 1 93 ? 55.912 22.182 -11.808 1.00 22.38 93 HIS A O 1
ATOM 690 N N . THR A 1 94 ? 54.541 20.413 -11.616 1.00 19.79 94 THR A N 1
ATOM 691 C CA . THR A 1 94 ? 55.468 19.523 -12.308 1.00 18.54 94 THR A CA 1
ATOM 692 C C . THR A 1 94 ? 55.458 19.785 -13.812 1.00 19.17 94 THR A C 1
ATOM 693 O O . THR A 1 94 ? 54.456 19.549 -14.487 1.00 20.74 94 THR A O 1
ATOM 697 N N . LEU A 1 95 ? 56.576 20.281 -14.331 1.00 15.31 95 LEU A N 1
ATOM 698 C CA . LEU A 1 95 ? 56.699 20.565 -15.755 1.00 14.92 95 LEU A CA 1
ATOM 699 C C . LEU A 1 95 ? 57.081 19.294 -16.509 1.00 15.10 95 LEU A C 1
ATOM 700 O O . LEU A 1 95 ? 56.579 19.025 -17.606 1.00 15.46 95 LEU A O 1
ATOM 705 N N . PHE A 1 96 ? 57.977 18.518 -15.912 1.00 12.09 96 PHE A N 1
ATOM 706 C CA . PHE A 1 96 ? 58.444 17.279 -16.516 1.00 11.93 96 PHE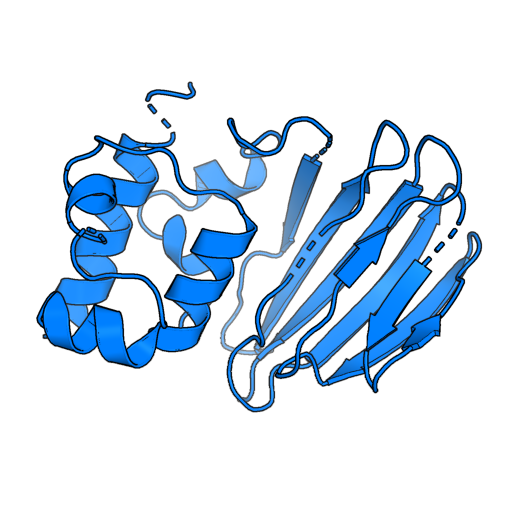 A CA 1
ATOM 707 C C . PHE A 1 96 ? 58.645 16.225 -15.438 1.00 12.13 96 PHE A C 1
ATOM 708 O O . PHE A 1 96 ? 59.501 16.381 -14.558 1.00 13.96 96 PHE A O 1
ATOM 716 N N . PRO A 1 97 ? 57.850 15.147 -15.479 1.00 13.91 97 PRO A N 1
ATOM 717 C CA . PRO A 1 97 ? 57.977 14.075 -14.490 1.00 13.20 97 PRO A CA 1
ATOM 718 C C . PRO A 1 97 ? 59.283 13.322 -14.740 1.00 12.06 97 PRO A C 1
ATOM 719 O O . PRO A 1 97 ? 59.814 13.344 -15.852 1.00 12.92 97 PRO A O 1
ATOM 723 N N . TYR A 1 98 ? 59.790 12.660 -13.706 1.00 12.80 98 TYR A N 1
ATOM 724 C CA . TYR A 1 98 ? 61.043 11.918 -13.802 1.00 10.60 98 TYR A CA 1
ATOM 725 C C . TYR A 1 98 ? 61.177 11.069 -15.066 1.00 11.44 98 TYR A C 1
ATOM 726 O O . TYR A 1 98 ? 60.276 10.307 -15.413 1.00 12.74 98 TYR A O 1
ATOM 735 N N . ALA A 1 99 ? 62.316 11.208 -15.737 1.00 9.95 99 ALA A N 1
ATOM 736 C CA . ALA A 1 99 ? 62.625 10.450 -16.946 1.00 12.22 99 ALA A CA 1
ATOM 737 C C . ALA A 1 99 ? 63.955 9.735 -16.720 1.00 12.31 99 ALA A C 1
ATOM 738 O O . ALA A 1 99 ? 64.962 10.370 -16.417 1.00 13.15 99 ALA A O 1
ATOM 740 N N . ALA A 1 100 ? 63.955 8.416 -16.874 1.00 13.26 100 ALA A N 1
ATOM 741 C CA . ALA A 1 100 ? 65.164 7.626 -16.664 1.00 13.32 100 ALA A CA 1
ATOM 742 C C . ALA A 1 100 ? 66.299 7.913 -17.644 1.00 11.73 100 ALA A C 1
ATOM 743 O O . ALA A 1 100 ? 67.471 7.758 -17.295 1.00 13.41 100 ALA A O 1
ATOM 745 N N . ASP A 1 101 ? 65.975 8.332 -18.863 1.00 12.29 101 ASP A N 1
ATOM 746 C CA . ASP A 1 101 ? 67.035 8.578 -19.837 1.00 13.28 101 ASP A CA 1
ATOM 747 C C . ASP A 1 101 ? 67.907 9.787 -19.531 1.00 15.24 101 ASP A C 1
ATOM 748 O O . ASP A 1 101 ? 69.100 9.781 -19.828 1.00 16.76 101 ASP A O 1
ATOM 753 N N . THR A 1 102 ? 67.326 10.820 -18.930 1.00 14.10 102 THR A N 1
ATOM 754 C CA . THR A 1 102 ? 68.100 12.013 -18.593 1.00 12.74 102 THR A CA 1
ATOM 755 C C . THR A 1 102 ? 68.297 12.113 -17.084 1.00 12.80 102 THR A C 1
ATOM 756 O O . THR A 1 102 ? 69.151 12.868 -16.607 1.00 13.59 102 THR A O 1
ATOM 760 N N . GLY A 1 103 ? 67.487 11.361 -16.345 1.00 11.75 103 GLY A N 1
ATOM 761 C CA . GLY A 1 103 ? 67.549 11.384 -14.895 1.00 12.83 103 GLY A CA 1
ATOM 762 C C . GLY A 1 103 ? 66.937 12.655 -14.320 1.00 12.61 103 GLY A C 1
ATOM 763 O O . GLY A 1 103 ? 67.127 12.957 -13.141 1.00 13.31 103 GLY A O 1
ATOM 764 N N . LEU A 1 104 ? 66.176 13.386 -15.135 1.00 10.04 104 LEU A N 1
ATOM 765 C CA . LEU A 1 104 ? 65.584 14.639 -14.684 1.00 11.62 104 LEU A CA 1
ATOM 766 C C . LEU A 1 104 ? 64.114 14.655 -14.283 1.00 11.43 104 LEU A C 1
ATOM 767 O O . LEU A 1 104 ? 63.267 13.973 -14.862 1.00 12.09 104 LEU A O 1
ATOM 772 N N . GLU A 1 105 ? 63.842 15.499 -13.299 1.00 12.53 105 GLU A N 1
ATOM 773 C CA . GLU A 1 105 ? 62.515 15.735 -12.756 1.00 14.97 105 GLU A CA 1
ATOM 774 C C . GLU A 1 105 ? 62.495 17.261 -12.684 1.00 13.93 105 GLU A C 1
ATOM 775 O O . GLU A 1 105 ? 63.378 17.845 -12.065 1.00 15.74 105 GLU A O 1
ATOM 781 N N . ILE A 1 106 ? 61.518 17.912 -13.314 1.00 13.44 106 ILE A N 1
ATOM 782 C CA . ILE A 1 106 ? 61.490 19.377 -13.315 1.00 12.67 106 ILE A CA 1
ATOM 783 C C . ILE A 1 106 ? 60.201 19.992 -12.774 1.00 13.03 106 ILE A C 1
ATOM 784 O O . ILE A 1 106 ? 59.096 19.677 -13.234 1.00 9.96 106 ILE A O 1
ATOM 789 N N . PHE A 1 107 ? 60.364 20.896 -11.811 1.00 11.96 107 PHE A N 1
ATOM 790 C CA . PHE A 1 107 ? 59.232 21.552 -11.171 1.00 12.77 107 PHE A CA 1
ATOM 791 C C . PHE A 1 107 ? 59.311 23.070 -11.213 1.00 13.73 107 PHE A C 1
ATOM 792 O O . PHE A 1 107 ? 60.387 23.650 -11.356 1.00 13.64 107 PHE A O 1
ATOM 800 N N . GLU A 1 108 ? 58.148 23.700 -11.077 1.00 16.38 108 GLU A N 1
ATOM 801 C CA . GLU A 1 108 ? 58.059 25.151 -10.992 1.00 18.04 108 GLU A CA 1
ATOM 802 C C . GLU A 1 108 ? 57.420 25.311 -9.618 1.00 17.39 108 GLU A C 1
ATOM 803 O O . GLU A 1 108 ? 56.281 24.899 -9.410 1.00 18.60 108 GLU A O 1
ATOM 809 N N . ILE A 1 109 ? 58.164 25.886 -8.681 1.00 16.80 109 ILE A N 1
ATOM 810 C CA . ILE A 1 109 ? 57.701 26.040 -7.303 1.00 17.80 109 ILE A CA 1
ATOM 811 C C . ILE A 1 109 ? 57.341 27.468 -6.910 1.00 18.31 109 ILE A C 1
ATOM 812 O O . ILE A 1 109 ? 58.105 28.396 -7.160 1.00 17.12 109 ILE A O 1
ATOM 817 N N . THR A 1 110 ? 56.184 27.627 -6.275 1.00 18.91 110 THR A N 1
ATOM 818 C CA . THR A 1 110 ? 55.735 28.937 -5.812 1.00 20.48 110 THR A CA 1
ATOM 819 C C . THR A 1 110 ? 55.679 28.944 -4.290 1.00 20.63 110 THR A C 1
ATOM 820 O O . THR A 1 110 ? 54.938 28.171 -3.678 1.00 21.47 110 THR A O 1
ATOM 824 N N . LEU A 1 111 ? 56.482 29.810 -3.685 1.00 20.98 111 LEU A N 1
ATOM 825 C CA . LEU A 1 111 ? 56.530 29.940 -2.240 1.00 21.74 111 LEU A CA 1
ATOM 826 C C . LEU A 1 111 ? 55.713 31.167 -1.850 1.00 23.33 111 LEU A C 1
ATOM 827 O O . LEU A 1 111 ? 55.833 32.223 -2.476 1.00 21.94 111 LEU A O 1
ATOM 832 N N . LEU A 1 112 ? 54.888 31.027 -0.818 1.00 23.16 112 LEU A N 1
ATOM 833 C CA . LEU A 1 112 ? 54.043 32.130 -0.367 1.00 24.58 112 LEU A CA 1
ATOM 834 C C . LEU A 1 112 ? 54.252 32.463 1.104 1.00 24.37 112 LEU A C 1
ATOM 835 O O . LEU A 1 112 ? 54.822 31.673 1.862 1.00 20.99 112 LEU A O 1
ATOM 840 N N . ASP A 1 113 ? 53.792 33.649 1.492 1.00 24.71 113 ASP A N 1
ATOM 841 C CA . ASP A 1 113 ? 53.895 34.113 2.867 1.00 27.72 113 ASP A CA 1
ATOM 842 C C . ASP A 1 113 ? 55.293 33.852 3.424 1.00 28.33 113 ASP A C 1
ATOM 843 O O . ASP A 1 113 ? 55.443 33.314 4.521 1.00 27.37 113 ASP A O 1
ATOM 848 N N . HIS A 1 114 ? 56.305 34.250 2.657 1.00 28.87 114 HIS A N 1
ATOM 849 C CA . HIS A 1 114 ? 57.710 34.067 3.015 1.00 31.00 114 HIS A CA 1
ATOM 850 C C . HIS A 1 114 ? 57.994 32.716 3.667 1.00 30.69 114 HIS A C 1
ATOM 851 O O . HIS A 1 114 ? 58.801 32.606 4.589 1.00 30.72 114 HIS A O 1
ATOM 858 N N . HIS A 1 115 ? 57.330 31.683 3.160 1.00 31.17 115 HIS A N 1
ATOM 859 C CA . HIS A 1 115 ? 57.500 30.329 3.671 1.00 31.98 115 HIS A CA 1
ATOM 860 C C . HIS A 1 115 ? 58.949 29.857 3.554 1.00 32.14 115 HIS A C 1
ATOM 861 O O . HIS A 1 115 ? 59.659 30.216 2.610 1.00 29.74 115 HIS A O 1
ATOM 868 N N . GLN A 1 116 ? 59.382 29.061 4.528 1.00 32.19 116 GLN A N 1
ATOM 869 C CA . GLN A 1 116 ? 60.727 28.506 4.523 1.00 32.22 116 GLN A CA 1
ATOM 870 C C . GLN A 1 116 ? 60.576 26.990 4.507 1.00 32.47 116 GLN A C 1
ATOM 871 O O . GLN A 1 116 ? 59.860 26.421 5.330 1.00 31.66 116 GLN A O 1
ATOM 877 N N . GLN A 1 117 ? 61.252 26.347 3.561 1.00 32.15 117 GLN A N 1
ATOM 878 C CA . GLN A 1 117 ? 61.175 24.902 3.396 1.00 32.27 117 GLN A CA 1
ATOM 879 C C . GLN A 1 117 ? 62.527 24.225 3.605 1.00 31.61 117 GLN A C 1
ATOM 880 O O . GLN A 1 117 ? 63.426 24.371 2.780 1.00 31.55 117 GLN A O 1
ATOM 894 N N . SER A 1 119 ? 64.787 20.761 3.927 1.00 24.51 119 SER A N 1
ATOM 895 C CA . SER A 1 119 ? 64.720 19.392 3.416 1.00 22.15 119 SER A CA 1
ATOM 896 C C . SER A 1 119 ? 65.807 18.497 3.977 1.00 22.04 119 SER A C 1
ATOM 897 O O . SER A 1 119 ? 66.882 18.971 4.349 1.00 21.39 119 SER A O 1
ATOM 900 N N . SER A 1 120 ? 65.520 17.198 4.027 1.00 21.28 120 SER A N 1
ATOM 901 C CA . SER A 1 120 ? 66.494 16.214 4.487 1.00 21.24 120 SER A CA 1
ATOM 902 C C . SER A 1 120 ? 67.339 15.928 3.253 1.00 19.26 120 SER A C 1
ATOM 903 O O . SER A 1 120 ? 66.947 16.265 2.139 1.00 19.83 120 SER A O 1
ATOM 906 N N . PRO A 1 121 ? 68.510 15.308 3.427 1.00 19.43 121 PRO A N 1
ATOM 907 C CA . PRO A 1 121 ? 69.325 15.029 2.244 1.00 17.76 121 PRO A CA 1
ATOM 908 C C . PRO A 1 121 ? 68.560 14.160 1.251 1.00 15.86 121 PRO A C 1
ATOM 909 O O . PRO A 1 121 ? 67.795 13.284 1.656 1.00 16.56 121 PRO A O 1
ATOM 913 N N . HIS A 1 122 ? 68.736 14.415 -0.041 1.00 14.02 122 HIS A N 1
ATOM 914 C CA . HIS A 1 122 ? 68.100 13.562 -1.037 1.00 15.08 122 HIS A CA 1
ATOM 915 C C . HIS A 1 122 ? 69.116 12.439 -1.217 1.00 14.25 122 HIS A C 1
ATOM 916 O O . HIS A 1 122 ? 70.161 12.449 -0.559 1.00 14.23 122 HIS A O 1
ATOM 923 N N . ALA A 1 123 ? 68.825 11.476 -2.087 1.00 13.08 123 ALA A N 1
ATOM 924 C CA . ALA A 1 123 ? 69.733 10.347 -2.294 1.00 13.92 123 ALA A CA 1
ATOM 925 C C . ALA A 1 123 ? 71.121 10.784 -2.746 1.00 15.75 123 ALA A C 1
ATOM 926 O O . ALA A 1 123 ? 71.288 11.843 -3.356 1.00 14.31 123 ALA A O 1
ATOM 928 N N . LEU A 1 124 ? 72.114 9.948 -2.450 1.00 16.86 124 LEU A N 1
ATOM 929 C CA . LEU A 1 124 ? 73.503 10.227 -2.802 1.00 17.73 124 LEU A CA 1
ATOM 930 C C . LEU A 1 124 ? 73.667 10.624 -4.263 1.00 15.95 124 LEU A C 1
ATOM 931 O O . LEU A 1 124 ? 73.158 9.961 -5.158 1.00 16.43 124 LEU A O 1
ATOM 936 N N . GLY A 1 125 ? 74.376 11.721 -4.498 1.00 15.46 125 GLY A N 1
ATOM 937 C CA . GLY A 1 125 ? 74.614 12.161 -5.859 1.00 15.29 125 GLY A CA 1
ATOM 938 C C . GLY A 1 125 ? 73.503 12.953 -6.523 1.00 13.91 125 GLY A C 1
ATOM 939 O O . GLY A 1 125 ? 73.680 13.414 -7.648 1.00 15.67 125 GLY A O 1
ATOM 940 N N . VAL A 1 126 ? 72.364 13.119 -5.860 1.00 13.96 126 VAL A N 1
ATOM 941 C CA . VAL A 1 126 ? 71.285 13.891 -6.477 1.00 13.00 126 VAL A CA 1
ATOM 942 C C . VAL A 1 126 ? 71.691 15.360 -6.493 1.00 11.95 126 VAL A C 1
ATOM 943 O O . VAL A 1 126 ? 72.121 15.901 -5.477 1.00 13.05 126 VAL A O 1
ATOM 947 N N . ILE A 1 127 ? 71.550 15.994 -7.652 1.00 10.73 127 ILE A N 1
ATOM 948 C CA . ILE A 1 127 ? 71.932 17.393 -7.830 1.00 9.87 127 ILE A CA 1
ATOM 949 C C . ILE A 1 127 ? 70.725 18.276 -8.166 1.00 9.98 127 ILE A C 1
ATOM 950 O O . ILE A 1 127 ? 69.825 17.861 -8.895 1.00 11.46 127 ILE A O 1
ATOM 955 N N . GLU A 1 128 ? 70.695 19.490 -7.624 1.00 10.95 128 GLU A N 1
ATOM 956 C CA . GLU A 1 128 ? 69.588 20.399 -7.912 1.00 9.87 128 GLU A CA 1
ATOM 957 C C . GLU A 1 128 ? 70.043 21.684 -8.567 1.00 8.93 128 GLU A C 1
ATOM 958 O O . GLU A 1 128 ? 71.130 22.191 -8.274 1.00 9.61 128 GLU A O 1
ATOM 964 N N . TYR A 1 129 ? 69.194 22.191 -9.461 1.00 9.48 129 TYR A N 1
ATOM 965 C CA . TYR A 1 129 ? 69.408 23.450 -10.162 1.00 10.28 129 TYR A CA 1
ATOM 966 C C . TYR A 1 129 ? 68.249 24.353 -9.749 1.00 11.42 129 TYR A C 1
ATOM 967 O O . 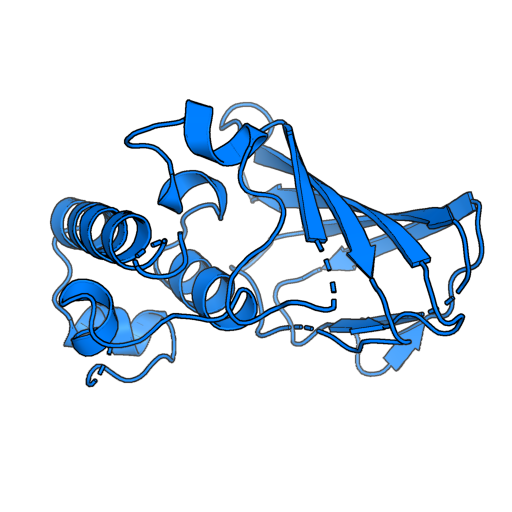TYR A 1 129 ? 67.114 23.889 -9.620 1.00 11.66 129 TYR A O 1
ATOM 976 N N . ILE A 1 130 ? 68.539 25.636 -9.559 1.00 11.15 130 ILE A N 1
ATOM 977 C CA . ILE A 1 130 ? 67.526 26.609 -9.164 1.00 11.42 130 ILE A CA 1
ATOM 978 C C . ILE A 1 130 ? 67.615 27.831 -10.075 1.00 11.91 130 ILE A C 1
ATOM 979 O O . ILE A 1 130 ? 68.708 28.326 -10.352 1.00 13.23 130 ILE A O 1
ATOM 984 N N . HIS A 1 131 ? 66.464 28.306 -10.541 1.00 12.48 131 HIS A N 1
ATOM 985 C CA . HIS A 1 131 ? 66.401 29.493 -11.389 1.00 13.37 131 HIS A CA 1
ATOM 986 C C . HIS A 1 131 ? 65.204 30.300 -10.894 1.00 12.65 131 HIS A C 1
ATOM 987 O O . HIS A 1 131 ? 64.059 29.846 -10.980 1.00 14.64 131 HIS A O 1
ATOM 994 N N . VAL A 1 132 ? 65.474 31.482 -10.350 1.00 14.01 132 VAL A N 1
ATOM 995 C CA . VAL A 1 132 ? 64.415 32.330 -9.815 1.00 14.50 132 VAL A CA 1
ATOM 996 C C . VAL A 1 132 ? 63.622 33.033 -10.911 1.00 15.07 132 VAL A C 1
ATOM 997 O O . VAL A 1 132 ? 64.169 33.811 -11.691 1.00 15.87 132 VAL A O 1
ATOM 1001 N N . LEU A 1 133 ? 62.327 32.749 -10.966 1.00 15.64 133 LEU A N 1
ATOM 1002 C CA . LEU A 1 133 ? 61.461 33.356 -11.970 1.00 17.08 133 LEU A CA 1
ATOM 1003 C C . LEU A 1 133 ? 60.853 34.668 -11.471 1.00 17.09 133 LEU A C 1
ATOM 1004 O O . LEU A 1 133 ? 60.638 35.599 -12.251 1.00 17.72 133 LEU A O 1
ATOM 1009 N N . GLU A 1 134 ? 60.593 34.740 -10.170 1.00 16.84 134 GLU A N 1
ATOM 1010 C CA . GLU A 1 134 ? 59.991 35.929 -9.584 1.00 20.02 134 GLU A CA 1
ATOM 1011 C C . GLU A 1 134 ? 60.344 36.097 -8.113 1.00 17.93 134 GLU A C 1
ATOM 1012 O O . GLU A 1 134 ? 60.440 35.117 -7.371 1.00 17.46 134 GLU A O 1
ATOM 1018 N N . GLY A 1 135 ? 60.534 37.348 -7.702 1.00 17.48 135 GLY A N 1
ATOM 1019 C CA . GLY A 1 135 ? 60.848 37.643 -6.319 1.00 15.85 135 GLY A CA 1
ATOM 1020 C C . GLY A 1 135 ? 62.279 37.404 -5.882 1.00 16.34 135 GLY A C 1
ATOM 1021 O O . GLY A 1 135 ? 63.196 37.270 -6.696 1.00 15.22 135 GLY A O 1
ATOM 1022 N N . ILE A 1 136 ? 62.458 37.364 -4.568 1.00 15.77 136 ILE A N 1
ATOM 1023 C CA . ILE A 1 136 ? 63.756 37.148 -3.956 1.00 17.53 136 ILE A CA 1
ATOM 1024 C C . ILE A 1 136 ? 63.618 35.931 -3.047 1.00 17.88 136 ILE A C 1
ATOM 1025 O O . ILE A 1 136 ? 62.643 35.808 -2.307 1.00 18.79 136 ILE A O 1
ATOM 1038 N N . LYS A 1 138 ? 66.072 32.510 -0.923 1.00 19.91 138 LYS A N 1
ATOM 1039 C CA . LYS A 1 138 ? 67.379 32.058 -0.461 1.00 19.41 138 LYS A CA 1
ATOM 1040 C C . LYS A 1 138 ? 67.405 30.531 -0.460 1.00 17.43 138 LYS A C 1
ATOM 1041 O O . LYS A 1 138 ? 66.384 29.889 -0.257 1.00 15.32 138 LYS A O 1
ATOM 1047 N N . VAL A 1 139 ? 68.573 29.959 -0.728 1.00 17.77 139 VAL A N 1
ATOM 1048 C CA . VAL A 1 139 ? 68.719 28.510 -0.783 1.00 16.93 139 VAL A CA 1
ATOM 1049 C C . VAL A 1 139 ? 69.822 28.085 0.168 1.00 16.97 139 VAL A C 1
ATOM 1050 O O . VAL A 1 139 ? 70.926 28.625 0.121 1.00 18.92 139 VAL A O 1
ATOM 1054 N N . PHE A 1 140 ? 69.533 27.110 1.018 1.00 17.06 140 PHE A N 1
ATOM 1055 C CA . PHE A 1 140 ? 70.519 26.648 1.989 1.00 16.81 140 PHE A CA 1
ATOM 1056 C C . PHE A 1 140 ? 71.255 25.367 1.586 1.00 18.07 140 PHE A C 1
ATOM 1057 O O . PHE A 1 140 ? 70.644 24.397 1.135 1.00 16.89 140 PHE A O 1
ATOM 1065 N N . PHE A 1 141 ? 72.575 25.385 1.749 1.00 18.16 141 PHE A N 1
ATOM 1066 C CA . PHE A 1 141 ? 73.440 24.244 1.462 1.00 19.45 141 PHE A CA 1
ATOM 1067 C C . PHE A 1 141 ? 74.877 24.619 1.821 1.00 19.50 141 PHE A C 1
ATOM 1068 O O . PHE A 1 141 ? 75.215 25.801 1.882 1.00 19.01 141 PHE A O 1
ATOM 1076 N N . ASP A 1 142 ? 75.711 23.616 2.075 1.00 21.46 142 ASP A N 1
ATOM 1077 C CA . ASP A 1 142 ? 77.095 23.857 2.466 1.00 21.68 142 ASP A CA 1
ATOM 1078 C C . ASP A 1 142 ? 77.139 24.782 3.679 1.00 22.61 142 ASP A C 1
ATOM 1079 O O . ASP A 1 142 ? 77.965 25.694 3.750 1.00 21.68 142 ASP A O 1
ATOM 1084 N N . GLU A 1 143 ? 76.223 24.540 4.614 1.00 22.51 143 GLU A N 1
ATOM 1085 C CA . GLU A 1 143 ? 76.117 25.285 5.867 1.00 24.37 143 GLU A CA 1
ATOM 1086 C C . GLU A 1 143 ? 75.724 26.758 5.749 1.00 22.73 143 GLU A C 1
ATOM 1087 O O . GLU A 1 143 ? 75.868 27.514 6.709 1.00 22.27 143 GLU A O 1
ATOM 1093 N N . GLN A 1 144 ? 75.227 27.188 4.598 1.00 23.18 144 GLN A N 1
ATOM 1094 C CA . GLN A 1 144 ? 74.849 28.589 4.495 1.00 22.49 144 GLN A CA 1
ATOM 1095 C C . GLN A 1 144 ? 73.739 28.913 3.515 1.00 22.25 144 GLN A C 1
ATOM 1096 O O . GLN A 1 144 ? 73.4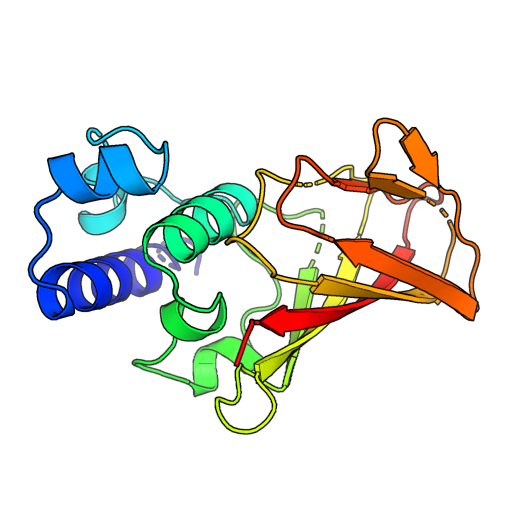35 28.143 2.601 1.00 18.88 144 GLN A O 1
ATOM 1102 N N . TRP A 1 145 ? 73.130 30.074 3.729 1.00 21.42 145 TRP A N 1
ATOM 1103 C CA . TRP A 1 145 ? 72.062 30.551 2.868 1.00 21.84 145 TRP A CA 1
ATOM 1104 C C . TRP A 1 145 ? 72.656 31.359 1.727 1.00 23.02 145 TRP A C 1
ATOM 1105 O O . TRP A 1 145 ? 73.597 32.130 1.925 1.00 23.45 145 TRP A O 1
ATOM 1116 N N . HIS A 1 146 ? 72.109 31.168 0.532 1.00 22.66 146 HIS A N 1
ATOM 1117 C CA . HIS A 1 146 ? 72.558 31.889 -0.649 1.00 22.98 146 HIS A CA 1
ATOM 1118 C C . HIS A 1 146 ? 71.339 32.651 -1.162 1.00 23.47 146 HIS A C 1
ATOM 1119 O O . HIS A 1 146 ? 70.326 32.043 -1.498 1.00 23.39 146 HIS A O 1
ATOM 1126 N N . GLU A 1 147 ? 71.430 33.979 -1.200 1.00 23.99 147 GLU A N 1
ATOM 1127 C CA . GLU A 1 147 ? 70.312 34.804 -1.658 1.00 23.87 147 GLU A CA 1
ATOM 1128 C C . GLU A 1 147 ? 70.319 34.924 -3.177 1.00 22.40 147 GLU A C 1
ATOM 1129 O O . GLU A 1 147 ? 71.362 35.154 -3.791 1.00 20.65 147 GLU A O 1
ATOM 1135 N N . LEU A 1 148 ? 69.142 34.763 -3.772 1.00 21.45 148 LEU A N 1
ATOM 1136 C CA . LEU A 1 148 ? 68.990 34.825 -5.218 1.00 21.56 148 LEU A CA 1
ATOM 1137 C C . LEU A 1 148 ? 67.828 35.722 -5.624 1.00 21.47 148 LEU A C 1
ATOM 1138 O O . LEU A 1 148 ? 66.708 35.552 -5.146 1.00 23.29 148 LEU A O 1
ATOM 1143 N N . GLN A 1 149 ? 68.099 36.666 -6.518 1.00 21.43 149 GLN A N 1
ATOM 1144 C CA . GLN A 1 149 ? 67.067 37.573 -7.006 1.00 22.07 149 GLN A CA 1
ATOM 1145 C C . GLN A 1 149 ? 66.532 37.029 -8.325 1.00 20.54 149 GLN A C 1
ATOM 1146 O O . GLN A 1 149 ? 67.058 36.045 -8.856 1.00 18.20 149 GLN A O 1
ATOM 1152 N N . GLN A 1 150 ? 65.500 37.678 -8.855 1.00 19.84 150 GLN A N 1
ATOM 1153 C CA . GLN A 1 150 ? 64.903 37.258 -10.115 1.00 20.68 150 GLN A CA 1
ATOM 1154 C C . GLN A 1 150 ? 65.970 37.092 -11.191 1.00 18.22 150 GLN A C 1
ATOM 1155 O O . GLN A 1 150 ? 66.828 37.957 -11.367 1.00 19.65 150 GLN A O 1
ATOM 1161 N N . GLY A 1 151 ? 65.918 35.970 -11.901 1.00 19.02 151 GLY A N 1
ATOM 1162 C CA . GLY A 1 151 ? 66.883 35.720 -12.958 1.00 17.88 151 GLY A CA 1
ATOM 1163 C C . GLY A 1 151 ? 68.159 35.035 -12.505 1.00 17.25 151 GLY A C 1
ATOM 1164 O O . GLY A 1 151 ? 68.870 34.449 -13.320 1.00 16.53 151 GLY A O 1
ATOM 1165 N N . GLU A 1 152 ? 68.461 35.104 -11.213 1.00 17.52 152 GLU A N 1
ATOM 1166 C CA . GLU A 1 152 ? 69.671 34.474 -10.707 1.00 16.16 152 GLU A CA 1
ATOM 1167 C C . GLU A 1 152 ? 69.480 32.962 -10.626 1.00 15.67 152 GLU A C 1
ATOM 1168 O O . GLU A 1 152 ? 68.353 32.464 -10.563 1.00 14.96 152 GLU A O 1
ATOM 1174 N N . HIS A 1 153 ? 70.588 32.233 -10.633 1.00 14.89 153 HIS A N 1
ATOM 1175 C CA . HIS A 1 153 ? 70.527 30.780 -10.622 1.00 15.27 153 HIS A CA 1
ATOM 1176 C C . HIS A 1 153 ? 71.708 30.182 -9.888 1.00 15.63 153 HIS A C 1
ATOM 1177 O O . HIS A 1 153 ? 72.713 30.849 -9.666 1.00 16.86 153 HIS A O 1
ATOM 1184 N N . ILE A 1 154 ? 71.580 28.917 -9.513 1.00 13.77 154 ILE A N 1
ATOM 1185 C CA . ILE A 1 154 ? 72.649 28.237 -8.797 1.00 13.38 154 ILE A CA 1
ATOM 1186 C C . ILE A 1 154 ? 72.350 26.743 -8.787 1.00 12.25 154 ILE A C 1
ATOM 1187 O O . ILE A 1 154 ? 71.206 26.336 -8.986 1.00 11.76 154 ILE A O 1
ATOM 1192 N N . ARG A 1 155 ? 73.381 25.927 -8.592 1.00 11.81 155 ARG A N 1
ATOM 1193 C CA . ARG A 1 155 ? 73.178 24.489 -8.490 1.00 11.57 155 ARG A CA 1
ATOM 1194 C C . ARG A 1 155 ? 73.958 24.006 -7.285 1.00 13.13 155 ARG A C 1
ATOM 1195 O O . ARG A 1 155 ? 74.927 24.646 -6.867 1.00 13.72 155 ARG A O 1
ATOM 1203 N N . PHE A 1 156 ? 73.533 22.885 -6.715 1.00 13.60 156 PHE A N 1
ATOM 1204 C CA . PHE A 1 156 ? 74.202 22.351 -5.539 1.00 14.42 156 PHE A CA 1
ATOM 1205 C C . PHE A 1 156 ? 73.939 20.864 -5.371 1.00 15.24 156 PHE A C 1
ATOM 1206 O O . PHE A 1 156 ? 72.989 20.324 -5.940 1.00 14.71 156 PHE A O 1
ATOM 1214 N N . PHE A 1 157 ? 74.796 20.203 -4.602 1.00 13.72 157 PHE A N 1
ATOM 1215 C CA . PHE A 1 157 ? 74.622 18.785 -4.331 1.00 14.60 157 PHE A CA 1
ATOM 1216 C C . PHE A 1 157 ? 73.558 18.737 -3.245 1.00 13.61 157 PHE A C 1
ATOM 1217 O O . PHE A 1 157 ? 73.748 19.282 -2.158 1.00 13.94 157 PHE A O 1
ATOM 1225 N N . SER A 1 158 ? 72.431 18.098 -3.553 1.00 13.85 158 SER A N 1
ATOM 1226 C CA . SER A 1 158 ? 71.310 18.024 -2.628 1.00 13.02 158 SER A CA 1
ATOM 1227 C C . SER A 1 158 ? 71.318 16.861 -1.649 1.00 13.98 158 SER A C 1
ATOM 1228 O O . SER A 1 158 ? 70.376 16.713 -0.862 1.00 12.68 158 SER A O 1
ATOM 1231 N N . ASP A 1 159 ? 72.359 16.033 -1.696 1.00 12.83 159 ASP A N 1
ATOM 1232 C CA . ASP A 1 159 ? 72.450 14.913 -0.767 1.00 14.73 159 ASP A CA 1
ATOM 1233 C C . ASP A 1 159 ? 73.059 15.419 0.541 1.00 17.42 159 ASP A C 1
ATOM 1234 O O . ASP A 1 159 ? 74.010 14.847 1.085 1.00 17.50 159 ASP A O 1
ATOM 1239 N N . GLN A 1 160 ? 72.491 16.520 1.023 1.00 17.74 160 GLN A N 1
ATOM 1240 C CA . GLN A 1 160 ? 72.908 17.160 2.265 1.00 17.93 160 GLN A CA 1
ATOM 1241 C C . GLN A 1 160 ? 71.728 17.986 2.742 1.00 18.67 160 GLN A C 1
ATOM 1242 O O . GLN A 1 160 ? 70.808 18.264 1.966 1.00 18.71 160 GLN A O 1
ATOM 1248 N N . PRO A 1 161 ? 71.724 18.381 4.025 1.00 18.16 161 PRO A N 1
ATOM 1249 C CA . PRO A 1 161 ? 70.602 19.188 4.502 1.00 17.61 161 PRO A CA 1
ATOM 1250 C C . PRO A 1 161 ? 70.558 20.444 3.645 1.00 16.15 161 PRO A C 1
ATOM 1251 O O . PRO A 1 161 ? 71.590 21.075 3.407 1.00 16.97 161 PRO A O 1
ATOM 1255 N N . HIS A 1 162 ? 69.377 20.785 3.151 1.00 16.18 162 HIS A N 1
ATOM 1256 C CA . HIS A 1 162 ? 69.233 21.982 2.331 1.00 16.91 162 HIS A CA 1
ATOM 1257 C C . HIS A 1 162 ? 67.870 22.595 2.562 1.00 15.58 162 HIS A C 1
ATOM 1258 O O . HIS A 1 162 ? 67.085 22.088 3.359 1.00 16.58 162 HIS A O 1
ATOM 1265 N N . GLY A 1 163 ? 67.591 23.700 1.883 1.00 16.62 163 GLY A N 1
ATOM 1266 C CA . GLY A 1 163 ? 66.302 24.336 2.070 1.00 15.60 163 GLY A CA 1
ATOM 1267 C C . GLY A 1 163 ? 66.063 25.486 1.121 1.00 16.84 163 GLY A C 1
ATOM 1268 O O . GLY A 1 163 ? 66.972 25.914 0.410 1.00 15.50 163 GLY A O 1
ATOM 1269 N N . TYR A 1 164 ? 64.830 25.982 1.116 1.00 16.97 164 TYR A N 1
ATOM 1270 C CA . TYR A 1 164 ? 64.436 27.088 0.252 1.00 18.30 164 TYR A CA 1
ATOM 1271 C C . TYR A 1 164 ? 63.582 28.046 1.062 1.00 18.82 164 TYR A C 1
ATOM 1272 O O . TYR A 1 164 ? 62.784 27.615 1.888 1.00 19.80 164 TYR A O 1
ATOM 1281 N N . ALA A 1 165 ? 63.743 29.342 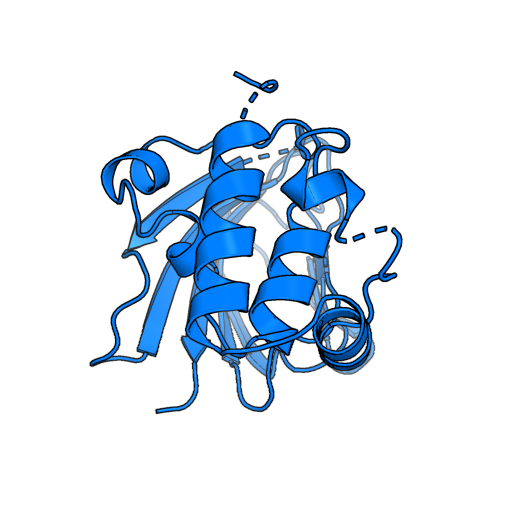0.822 1.00 18.30 165 ALA A N 1
ATOM 1282 C CA . ALA A 1 165 ? 62.956 30.328 1.544 1.00 19.49 165 ALA A CA 1
ATOM 1283 C C . ALA A 1 165 ? 62.660 31.551 0.688 1.00 18.52 165 ALA A C 1
ATOM 1284 O O . ALA A 1 165 ? 63.533 32.064 -0.011 1.00 18.73 165 ALA A O 1
ATOM 1286 N N . ALA A 1 166 ? 61.416 32.004 0.741 1.00 19.06 166 ALA A N 1
ATOM 1287 C CA . ALA A 1 166 ? 61.014 33.189 0.000 1.00 19.85 166 ALA A CA 1
ATOM 1288 C C . ALA A 1 166 ? 61.346 34.366 0.909 1.00 21.88 166 ALA A C 1
ATOM 1289 O O . ALA A 1 166 ? 60.939 34.381 2.073 1.00 23.56 166 ALA A O 1
ATOM 1291 N N . VAL A 1 167 ? 62.108 35.331 0.401 1.00 21.37 167 VAL A N 1
ATOM 1292 C CA . VAL A 1 167 ? 62.464 36.496 1.201 1.00 22.20 167 VAL A CA 1
ATOM 1293 C C . VAL A 1 167 ? 61.367 37.538 1.003 1.00 22.85 167 VAL A C 1
ATOM 1294 O O . VAL A 1 167 ? 60.967 38.222 1.950 1.00 21.73 167 VAL A O 1
ATOM 1298 N N . THR A 1 168 ? 60.897 37.670 -0.234 1.00 20.63 168 THR A N 1
ATOM 1299 C CA . THR A 1 168 ? 59.786 38.564 -0.517 1.00 20.84 168 THR A CA 1
ATOM 1300 C C . THR A 1 168 ? 58.609 37.669 -0.151 1.00 23.00 168 THR A C 1
ATOM 1301 O O . THR A 1 168 ? 58.776 36.450 -0.073 1.00 23.13 168 THR A O 1
ATOM 1305 N N . GLU A 1 169 ? 57.432 38.239 0.084 1.00 22.98 169 GLU A N 1
ATOM 1306 C CA . GLU A 1 169 ? 56.287 37.413 0.458 1.00 24.38 169 GLU A CA 1
ATOM 1307 C C . GLU A 1 169 ? 56.068 36.259 -0.510 1.00 24.22 169 GLU A C 1
ATOM 1308 O O . GLU A 1 169 ? 55.687 35.159 -0.106 1.00 24.66 169 GLU A O 1
ATOM 1314 N N . LYS A 1 170 ? 56.306 36.514 -1.789 1.00 22.84 170 LYS A N 1
ATOM 1315 C CA . LYS A 1 170 ? 56.134 35.490 -2.805 1.00 22.65 170 LYS A CA 1
ATOM 1316 C C . LYS A 1 170 ? 57.394 35.345 -3.645 1.00 21.53 170 LYS A C 1
ATOM 1317 O O . LYS A 1 170 ? 58.107 36.315 -3.892 1.00 20.00 170 LYS A O 1
ATOM 1323 N N . ALA A 1 171 ? 57.668 34.116 -4.065 1.00 21.78 171 ALA A N 1
ATOM 1324 C CA . ALA A 1 171 ? 58.822 33.820 -4.898 1.00 19.13 171 ALA A CA 1
ATOM 1325 C C . ALA A 1 171 ? 58.487 32.579 -5.701 1.00 18.92 171 ALA A C 1
ATOM 1326 O O . ALA A 1 171 ? 57.863 31.650 -5.189 1.00 18.82 171 ALA A O 1
ATOM 1328 N N . VAL A 1 172 ? 58.882 32.584 -6.967 1.00 18.07 172 VAL A N 1
ATOM 1329 C CA . VAL A 1 172 ? 58.635 31.461 -7.854 1.00 16.46 172 VAL A CA 1
ATOM 1330 C C . VAL A 1 172 ? 59.970 31.083 -8.467 1.00 15.01 172 VAL A C 1
ATOM 1331 O O . VAL A 1 172 ? 60.738 31.957 -8.872 1.00 14.96 172 VAL A O 1
ATOM 1335 N N . PHE A 1 173 ? 60.260 29.787 -8.522 1.00 14.12 173 PHE A N 1
ATOM 1336 C CA . PHE A 1 173 ? 61.523 29.343 -9.096 1.00 13.39 173 PHE A CA 1
ATOM 1337 C C . PHE A 1 173 ? 61.411 27.984 -9.760 1.00 13.18 173 PHE A C 1
ATOM 1338 O O . PHE A 1 173 ? 60.567 27.169 -9.389 1.00 14.14 173 PHE A O 1
ATOM 1346 N N . GLN A 1 174 ? 62.255 27.753 -10.759 1.00 12.66 174 GLN A N 1
ATOM 1347 C CA . GLN A 1 174 ? 62.265 26.473 -11.434 1.00 12.91 174 GLN A CA 1
ATOM 1348 C C . GLN A 1 174 ? 63.255 25.610 -10.672 1.00 12.07 174 GLN A C 1
ATOM 1349 O O . GLN A 1 174 ? 64.335 26.074 -10.303 1.00 12.63 174 GLN A O 1
ATOM 1355 N N . ASN A 1 175 ? 62.887 24.359 -10.433 1.00 10.66 175 ASN A N 1
ATOM 1356 C CA . ASN A 1 175 ? 63.767 23.447 -9.725 1.00 10.25 175 ASN A CA 1
ATOM 1357 C C . ASN A 1 175 ? 63.977 22.195 -10.566 1.00 10.04 175 ASN A C 1
ATOM 1358 O O . ASN A 1 175 ? 63.028 21.475 -10.856 1.00 11.89 175 ASN A O 1
ATOM 1363 N N . ILE A 1 176 ? 65.218 21.961 -10.982 1.00 11.48 176 ILE A N 1
ATOM 1364 C CA . ILE A 1 176 ? 65.552 20.767 -11.752 1.00 10.96 176 ILE A CA 1
ATOM 1365 C C . ILE A 1 176 ? 66.234 19.811 -10.778 1.00 12.08 176 ILE A C 1
ATOM 1366 O O . ILE A 1 176 ? 67.227 20.177 -10.148 1.00 12.16 176 ILE A O 1
ATOM 1371 N N . VAL A 1 177 ? 65.702 18.600 -10.637 1.00 11.19 177 VAL A N 1
ATOM 1372 C CA . VAL A 1 177 ? 66.309 17.612 -9.743 1.00 10.87 177 VAL A CA 1
ATOM 1373 C C . VAL A 1 177 ? 66.899 16.513 -10.627 1.00 11.80 177 VAL A C 1
ATOM 1374 O O . VAL A 1 177 ? 66.168 15.798 -11.316 1.00 10.97 177 VAL A O 1
ATOM 1378 N N . ALA A 1 178 ? 68.225 16.400 -10.621 1.00 11.77 178 ALA A N 1
ATOM 1379 C CA . ALA A 1 178 ? 68.917 15.420 -11.451 1.00 11.36 178 ALA A CA 1
ATOM 1380 C C . ALA A 1 178 ? 69.444 14.253 -10.629 1.00 13.97 178 ALA A C 1
ATOM 1381 O O . ALA A 1 178 ? 70.278 14.424 -9.729 1.00 12.85 178 ALA A O 1
ATOM 1383 N N . TYR A 1 179 ? 68.955 13.064 -10.952 1.00 14.53 179 TYR A N 1
ATOM 1384 C CA . TYR A 1 179 ? 69.348 11.847 -10.248 1.00 16.91 179 TYR A CA 1
ATOM 1385 C C . TYR A 1 179 ? 70.499 11.131 -10.948 1.00 18.42 179 TYR A C 1
ATOM 1386 O O . TYR A 1 179 ? 70.582 11.123 -12.169 1.00 18.52 179 TYR A O 1
ATOM 1395 N N . PRO A 1 180 ? 71.400 10.512 -10.174 1.00 21.14 180 PRO A N 1
ATOM 1396 C CA . PRO A 1 180 ? 72.542 9.794 -10.750 1.00 25.12 180 PRO A CA 1
ATOM 1397 C C . PRO A 1 180 ? 72.082 8.762 -11.777 1.00 28.00 180 PRO A C 1
ATOM 1398 O O . PRO A 1 180 ? 71.093 8.065 -11.559 1.00 28.67 180 PRO A O 1
ATOM 1402 N N . ARG A 1 181 ? 72.791 8.675 -12.898 1.00 31.67 181 ARG A N 1
ATOM 1403 C CA . ARG A 1 181 ? 72.442 7.713 -13.936 1.00 35.49 181 ARG A CA 1
ATOM 1404 C C . ARG A 1 181 ? 73.402 6.537 -13.944 1.00 36.40 181 ARG A C 1
ATOM 1405 O O . ARG A 1 181 ? 73.012 5.416 -13.619 1.00 39.17 181 ARG A O 1
#

Nearest PDB structures (foldseek):
  1y9q-assembly1_A-2  TM=1.006E+00  e=1.070E-36  Vibrio cholerae
  8awo-assembly1_B  TM=8.075E-01  e=2.400E-06  Thermotoga maritima
  5wsf-assembly2_C  TM=8.071E-01  e=2.553E-06  Thermotoga maritima MSB8
  5wse-assembly1_D  TM=8.083E-01  e=3.473E-06  Thermotoga maritima MSB8
  8awp-assembly1_B  TM=7.685E-01  e=6.836E-06  Thermotoga maritima

InterPro domains:
  I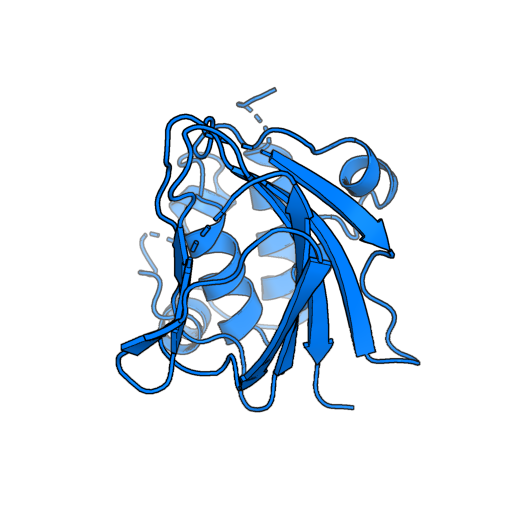PR001387 Cro/C1-type, helix-turn-helix domain [PF01381] (14-65)
  IPR001387 Cro/C1-type, helix-turn-helix domain [PS50943] (14-68)
  IPR001387 Cro/C1-type, helix-turn-helix domain [SM00530] (13-68)
  IPR001387 Cro/C1-type, helix-turn-helix domain [cd00093] (11-68)
  IPR010982 Lambda repressor-like, DNA-binding domain superfamily [G3DSA:1.10.260.40] (1-86)
  IPR010982 Lambda repressor-like, DNA-binding domain superfamily [SSF47413] (5-72)
  IPR011051 RmlC-like cupin domain superfamily [SSF51182] (53-178)
  IPR013096 Cupin 2, conserved barrel [PF07883] (123-169)
  IPR014710 RmlC-like jelly roll fold [G3DSA:2.60.120.10] (87-181)
  IPR050807 Transcriptional regulator/dioxygenase, bacterial-type [PTHR46797] (7-168)

B-factor: mean 22.4, std 9.08, range [8.51, 63.05]

Sequence (173 aa):
TDVFKSQIANQLKNLRKSRGLSLDATAQLTGVSKALGQIERGESSPTIATLWKIASGLEASFSAFFANDPQLLSSERSFPDDLNKIHTLFPYAADTGLEIFEITLLDHHQQSSPHALGVIEYIHVLEGIKVFFDEQWHELQQGEHIRFFSDQPHGYAAVTEKAVFQNIVAYPR

Solvent-accessible surface area: 8730 Å² total

CATH classification: 1.10.260.40 (+1 more: 2.60.120.10)

Organism: Vibrio cholerae serotype O1 (strain ATCC 39315 / El Tor Inaba N16961) (NCBI:txid243277)

Radius of gyration: 15.73 Å; Cα contacts (8 Å, |Δi|>4): 361; chains: 1; bounding box: 36×45×33 Å

Foldseek 3Di:
DLLCLQLQLVLLVVLCVVVVHDLCRLCVLLVNDSVNVCSNVSNDFDDLQSLQSSCQSSVHFSCSSRVVPSVVQQVQFDRPVQRLTWHWPDDQDPVQQKTKIKDKGAQQDKFYAAHHPQKKKKKAWQAAKWKDDPHDIHIDHHGDMDMDRRRHDMIDTGPPRMTIMMMMIGDDD

Secondary structure (DSSP, 8-state):
----HHHHHHHHHHHHHHTT--HHHHHHHHSS----HHHHTT-S---HHHHHHHHHHHT--SGGGGTTSTHHHHH----TT----EEEEEEEETTTTEEEEEEEE-TT-B-----STT-EEEEEEEE---EEETTEEE---TT-EEEEE-SSS-EEB-SSS-EEEEEEEE---